Protein AF-A0A6I1DX53-F1 (afdb_monomer)

Organism: NCBI:txid552546

pLDDT: mean 97.91, std 1.54, range [87.06, 98.88]

Foldseek 3Di:
DQAFALLNVLVVLVVVLVVQDPPDPCRVVSNVVSVVSNVVSVVLLVVLQVLLVVLQVVLVVDPDPVSSVVSPVSNVLSNDPNRGHDPDPVNVVVNVVSVVVVD

Structure (mmCIF, N/CA/C/O backbone):
data_AF-A0A6I1DX53-F1
#
_entry.id   AF-A0A6I1DX53-F1
#
loop_
_atom_site.group_PDB
_atom_site.id
_atom_site.type_symbol
_atom_site.label_atom_id
_atom_site.label_alt_id
_atom_site.label_comp_id
_atom_site.label_asym_id
_atom_site.label_entity_id
_atom_site.label_seq_id
_atom_site.pdbx_PDB_ins_code
_atom_site.Cartn_x
_atom_site.Cartn_y
_atom_site.Cartn_z
_atom_site.occupancy
_atom_site.B_iso_or_equiv
_atom_site.auth_seq_id
_atom_site.auth_comp_id
_atom_site.auth_asym_id
_atom_site.auth_atom_id
_atom_site.pdbx_PDB_model_num
ATOM 1 N N . VAL A 1 1 ? -4.514 -1.889 -8.091 1.00 92.75 1 VAL A N 1
ATOM 2 C CA . VAL A 1 1 ? -4.294 -1.901 -6.627 1.00 92.75 1 VAL A CA 1
ATOM 3 C C . VAL A 1 1 ? -5.089 -3.015 -5.953 1.00 92.75 1 VAL A C 1
ATOM 5 O O . VAL A 1 1 ? -4.455 -3.911 -5.432 1.00 92.75 1 VAL A O 1
ATOM 8 N N . LEU A 1 2 ? -6.423 -3.075 -6.061 1.00 97.69 2 LEU A N 1
ATOM 9 C CA . LEU A 1 2 ? -7.236 -4.085 -5.349 1.00 97.69 2 LEU A CA 1
ATOM 10 C C . LEU A 1 2 ? -6.794 -5.552 -5.518 1.00 97.69 2 LEU A C 1
ATOM 12 O O . LEU A 1 2 ? -6.796 -6.295 -4.547 1.00 97.69 2 LEU A O 1
ATOM 16 N N . ALA A 1 3 ? -6.395 -5.967 -6.725 1.00 98.25 3 ALA A N 1
ATOM 17 C CA . ALA A 1 3 ? -6.051 -7.367 -6.994 1.00 98.25 3 ALA A CA 1
ATOM 18 C C . ALA A 1 3 ? -4.649 -7.784 -6.507 1.00 98.25 3 ALA A C 1
ATOM 20 O O . ALA A 1 3 ? -4.471 -8.905 -6.048 1.00 98.25 3 ALA A O 1
ATOM 21 N N . ILE A 1 4 ? -3.646 -6.907 -6.635 1.00 98.00 4 IL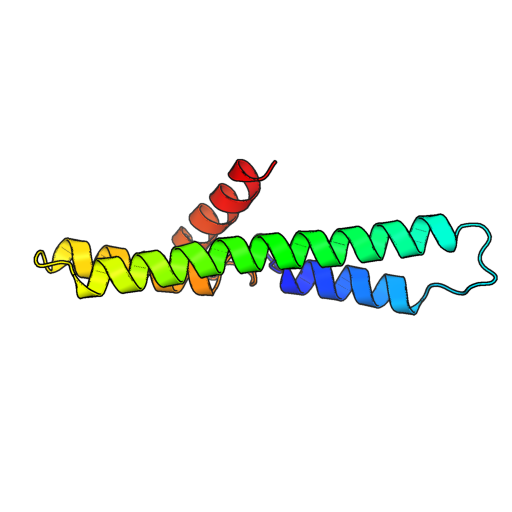E A N 1
ATOM 22 C CA . ILE A 1 4 ? -2.222 -7.260 -6.436 1.00 98.00 4 ILE A CA 1
ATOM 23 C C . ILE A 1 4 ? -1.486 -6.356 -5.438 1.00 98.00 4 ILE A C 1
ATOM 25 O O . ILE A 1 4 ? -0.314 -6.583 -5.161 1.00 98.00 4 ILE A O 1
ATOM 29 N N . GLY A 1 5 ? -2.156 -5.326 -4.919 1.00 98.38 5 GLY A N 1
ATOM 30 C CA . GLY A 1 5 ? -1.569 -4.310 -4.052 1.00 98.38 5 GLY A CA 1
ATOM 31 C C . GLY A 1 5 ? -0.483 -3.461 -4.721 1.00 98.38 5 GLY A C 1
ATOM 32 O O . GLY A 1 5 ? -0.183 -3.614 -5.910 1.00 98.38 5 GLY A O 1
ATOM 33 N N . TYR A 1 6 ? 0.098 -2.542 -3.955 1.00 98.31 6 TYR A N 1
ATOM 34 C CA . TYR A 1 6 ? 1.291 -1.800 -4.360 1.00 98.31 6 TYR A CA 1
ATOM 35 C C . TYR A 1 6 ? 2.547 -2.672 -4.369 1.00 98.31 6 TYR A C 1
ATOM 37 O O . TYR A 1 6 ? 3.385 -2.463 -5.240 1.00 98.31 6 TYR A O 1
ATOM 45 N N . GLU A 1 7 ? 2.641 -3.703 -3.520 1.00 98.50 7 GLU A N 1
ATOM 46 C CA . GLU A 1 7 ? 3.730 -4.691 -3.565 1.00 98.50 7 GLU A CA 1
ATOM 47 C C . GLU A 1 7 ? 3.806 -5.357 -4.950 1.00 98.50 7 GLU A C 1
ATOM 49 O O . GLU A 1 7 ? 4.874 -5.428 -5.557 1.00 98.50 7 GLU A O 1
ATOM 54 N N . GLY A 1 8 ? 2.664 -5.773 -5.511 1.00 98.50 8 GLY A N 1
ATOM 55 C CA . GLY A 1 8 ? 2.617 -6.372 -6.844 1.00 98.50 8 GLY A CA 1
ATOM 56 C C . GLY A 1 8 ? 2.923 -5.387 -7.976 1.00 98.50 8 GLY A C 1
ATOM 57 O O . GLY A 1 8 ? 3.497 -5.778 -8.992 1.00 98.50 8 GLY A O 1
ATOM 58 N N . ILE A 1 9 ? 2.560 -4.109 -7.826 1.00 98.25 9 ILE A N 1
ATOM 59 C CA . ILE A 1 9 ? 2.904 -3.062 -8.805 1.00 98.25 9 ILE A CA 1
ATOM 60 C C . ILE A 1 9 ? 4.408 -2.770 -8.759 1.00 98.25 9 ILE A C 1
ATOM 62 O O . ILE A 1 9 ? 5.043 -2.718 -9.810 1.00 98.25 9 ILE A O 1
ATOM 66 N N . MET A 1 10 ? 4.986 -2.656 -7.562 1.00 98.38 10 MET A N 1
ATOM 67 C CA . MET A 1 10 ? 6.426 -2.492 -7.364 1.00 98.38 10 MET A CA 1
ATOM 68 C C . MET A 1 10 ? 7.211 -3.664 -7.932 1.00 98.38 10 MET A C 1
ATOM 70 O O . MET A 1 10 ? 8.185 -3.439 -8.635 1.00 98.38 10 MET A O 1
ATOM 74 N N . ALA A 1 11 ? 6.769 -4.902 -7.694 1.00 98.56 11 ALA A N 1
ATOM 75 C CA . ALA A 1 11 ? 7.424 -6.084 -8.245 1.00 98.56 11 ALA A CA 1
ATOM 76 C C . ALA A 1 11 ? 7.442 -6.065 -9.783 1.00 98.56 11 ALA A C 1
ATOM 78 O O . ALA A 1 11 ? 8.459 -6.385 -10.394 1.00 98.56 11 ALA A O 1
ATOM 79 N N . LYS A 1 12 ? 6.344 -5.633 -10.422 1.00 98.56 12 LYS A N 1
ATOM 80 C CA . LYS A 1 12 ? 6.301 -5.444 -11.881 1.00 98.56 12 LYS A CA 1
ATOM 81 C C . LYS A 1 12 ? 7.250 -4.338 -12.340 1.00 98.56 12 LYS A C 1
ATOM 83 O O . LYS A 1 12 ? 7.982 -4.542 -13.299 1.00 98.56 12 LYS A O 1
ATOM 88 N N . ALA A 1 13 ? 7.256 -3.191 -11.661 1.00 98.44 13 ALA A N 1
ATOM 89 C CA . ALA A 1 13 ? 8.143 -2.080 -12.000 1.00 98.44 13 ALA A CA 1
ATOM 90 C C . ALA A 1 13 ? 9.624 -2.460 -11.845 1.00 98.44 13 ALA A C 1
ATOM 92 O O . ALA A 1 13 ? 10.421 -2.150 -12.725 1.00 98.44 13 ALA A O 1
ATOM 93 N N . GLN A 1 14 ? 9.974 -3.184 -10.778 1.00 98.56 14 GLN A N 1
ATOM 94 C CA . GLN A 1 14 ? 11.324 -3.688 -10.548 1.00 98.56 14 GLN A CA 1
ATOM 95 C C . GLN A 1 14 ? 11.738 -4.681 -11.637 1.00 98.56 14 GLN A C 1
ATOM 97 O O . GLN A 1 14 ? 12.805 -4.530 -12.214 1.00 98.56 14 GLN A O 1
ATOM 102 N N . ALA A 1 15 ? 10.869 -5.630 -11.996 1.00 98.44 15 ALA A N 1
ATOM 103 C CA . ALA A 1 15 ? 11.166 -6.592 -13.055 1.00 98.44 15 ALA A CA 1
ATOM 104 C C . ALA A 1 15 ? 11.398 -5.924 -14.424 1.00 98.44 15 ALA A C 1
ATOM 106 O O . ALA A 1 15 ? 12.233 -6.388 -15.197 1.00 98.44 15 ALA A O 1
ATOM 107 N N . GLU A 1 16 ? 10.681 -4.841 -14.741 1.00 97.88 16 GLU A N 1
ATOM 108 C CA . GLU A 1 16 ? 10.941 -4.060 -15.959 1.00 97.88 16 GLU A CA 1
ATOM 109 C C . GLU A 1 16 ? 12.207 -3.198 -15.844 1.00 97.88 16 GLU A C 1
ATOM 111 O O . GLU A 1 16 ? 12.915 -3.000 -16.834 1.00 97.88 16 GLU A O 1
ATOM 116 N N . LEU A 1 17 ? 12.531 -2.710 -14.643 1.00 97.81 17 LEU A N 1
ATOM 117 C CA . LEU A 1 17 ? 13.753 -1.948 -14.391 1.00 97.81 17 LEU A CA 1
ATOM 118 C C . LEU A 1 17 ? 14.991 -2.836 -14.557 1.00 97.81 17 LEU A C 1
ATOM 120 O O . LEU A 1 17 ? 15.942 -2.427 -15.215 1.00 97.81 17 LEU A O 1
ATOM 124 N N . ASP A 1 18 ? 14.938 -4.071 -14.060 1.00 97.62 18 ASP A N 1
ATOM 125 C CA . ASP A 1 18 ? 16.013 -5.065 -14.171 1.00 97.62 18 ASP A CA 1
ATOM 126 C C . ASP A 1 18 ? 16.305 -5.462 -15.631 1.00 97.62 18 ASP A C 1
ATOM 128 O O . ASP A 1 18 ? 17.397 -5.928 -15.953 1.00 97.62 18 ASP A O 1
ATOM 132 N N . ARG A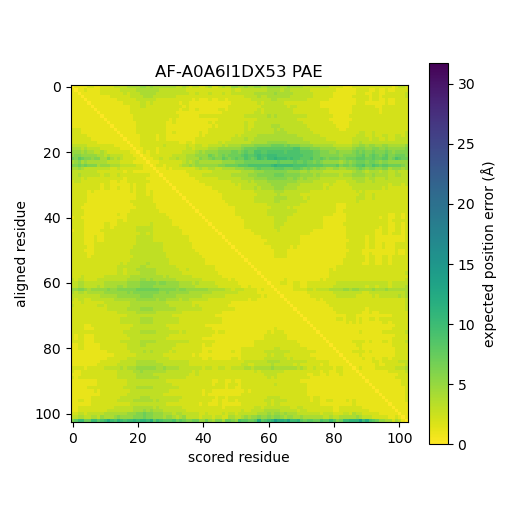 1 19 ? 15.339 -5.256 -16.537 1.00 96.62 19 ARG A N 1
ATOM 133 C CA . ARG A 1 19 ? 15.484 -5.470 -17.987 1.00 96.62 19 ARG A CA 1
ATOM 134 C C . ARG A 1 19 ? 16.005 -4.244 -18.737 1.00 96.62 19 ARG A C 1
ATOM 136 O O . ARG A 1 19 ? 16.154 -4.298 -19.954 1.00 96.62 19 ARG A O 1
ATOM 143 N N . CYS A 1 20 ? 16.229 -3.117 -18.063 1.00 95.38 20 CYS A N 1
ATOM 144 C CA . CYS A 1 20 ? 16.771 -1.924 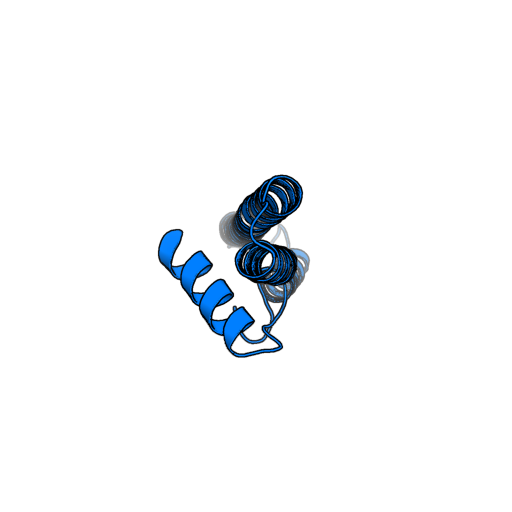-18.701 1.00 95.38 20 CYS A CA 1
ATOM 145 C C . CYS A 1 20 ? 18.281 -2.053 -18.898 1.00 95.38 20 CYS A C 1
ATOM 147 O O . CYS A 1 20 ? 19.025 -2.280 -17.945 1.00 95.38 20 CYS A O 1
ATOM 149 N N . HIS A 1 21 ? 18.746 -1.835 -20.126 1.00 95.75 21 HIS A N 1
ATOM 150 C CA . HIS A 1 21 ? 20.169 -1.834 -20.441 1.00 95.75 21 HIS A CA 1
ATOM 151 C C . HIS A 1 21 ? 20.644 -0.417 -20.735 1.00 95.75 21 HIS A C 1
ATOM 153 O O . HIS A 1 21 ? 19.980 0.331 -21.441 1.00 95.75 21 HIS A O 1
ATOM 159 N N . VAL A 1 22 ? 21.831 -0.052 -20.248 1.00 93.56 22 VAL A N 1
ATOM 160 C CA . VAL A 1 22 ? 22.407 1.294 -20.448 1.00 93.56 22 VAL A CA 1
ATOM 161 C C . VAL A 1 22 ? 22.564 1.651 -21.937 1.00 93.56 22 VAL A C 1
ATOM 163 O O . VAL A 1 22 ? 22.561 2.825 -22.290 1.00 93.56 22 VAL A O 1
ATOM 166 N N . GLY A 1 23 ? 22.675 0.645 -22.812 1.00 95.94 23 GLY A N 1
ATOM 167 C CA . GLY A 1 23 ? 22.716 0.827 -24.265 1.00 95.94 23 GLY A CA 1
ATOM 168 C C . GLY A 1 23 ? 21.361 1.120 -24.921 1.00 95.94 23 GLY A C 1
ATOM 169 O O . GLY A 1 23 ? 21.336 1.452 -26.105 1.00 95.94 23 GLY A O 1
ATOM 170 N N . ASP A 1 24 ? 20.248 1.009 -24.191 1.00 95.50 24 ASP A N 1
ATOM 171 C CA . ASP A 1 24 ? 18.920 1.314 -24.717 1.00 95.50 24 ASP A CA 1
ATOM 172 C C . ASP A 1 24 ? 18.797 2.823 -24.969 1.00 95.50 24 ASP A C 1
ATOM 174 O O . ASP A 1 24 ? 19.082 3.646 -24.095 1.00 95.50 24 ASP A O 1
ATOM 178 N N . GLY A 1 25 ? 18.310 3.207 -26.152 1.00 96.75 25 GLY A N 1
ATOM 179 C CA . GLY A 1 25 ? 18.155 4.620 -26.525 1.00 96.75 25 GLY A CA 1
ATOM 180 C C . GLY A 1 25 ? 17.201 5.411 -25.618 1.00 96.75 25 GLY A C 1
ATOM 181 O O . GLY A 1 25 ? 17.264 6.638 -25.578 1.00 96.75 25 GLY A O 1
ATOM 182 N N . ASP A 1 26 ? 16.333 4.727 -24.870 1.00 96.88 26 ASP A N 1
ATOM 183 C CA . ASP A 1 26 ? 15.398 5.302 -23.901 1.00 96.88 26 ASP A CA 1
ATOM 184 C C . ASP A 1 26 ? 15.775 5.022 -22.432 1.00 96.88 26 ASP A C 1
ATOM 186 O O . ASP A 1 26 ? 15.000 5.386 -21.541 1.00 96.88 26 ASP A O 1
ATOM 190 N N . TYR A 1 27 ? 16.949 4.432 -22.157 1.00 97.38 27 TYR A N 1
ATOM 191 C CA . TYR A 1 27 ? 17.340 3.943 -20.827 1.00 97.38 27 TYR A CA 1
ATOM 192 C C . TYR A 1 27 ? 17.104 4.969 -19.720 1.00 97.38 27 TYR A C 1
ATOM 194 O O . TYR A 1 27 ? 16.416 4.680 -18.741 1.00 97.38 27 TYR A O 1
ATOM 202 N N . ALA A 1 28 ? 17.637 6.185 -19.875 1.00 96.88 28 ALA A N 1
ATOM 203 C CA . ALA A 1 28 ? 17.553 7.221 -18.848 1.00 96.88 28 ALA A CA 1
ATOM 204 C C . ALA A 1 28 ? 16.097 7.584 -18.519 1.00 96.88 28 ALA A C 1
ATOM 206 O O . ALA A 1 28 ? 15.724 7.701 -17.357 1.00 96.88 28 ALA A O 1
ATOM 207 N N . ARG A 1 29 ? 15.239 7.707 -19.537 1.00 97.69 29 ARG A N 1
ATOM 208 C CA . ARG A 1 29 ? 13.820 8.011 -19.334 1.00 97.69 29 ARG A CA 1
ATOM 209 C C . ARG A 1 29 ? 13.093 6.838 -18.674 1.00 97.69 29 ARG A C 1
ATOM 211 O O . ARG A 1 29 ? 12.334 7.056 -17.730 1.00 97.69 29 ARG A O 1
ATOM 218 N N . ARG A 1 30 ? 13.297 5.618 -19.179 1.00 97.44 30 ARG A N 1
ATOM 219 C CA . ARG A 1 30 ? 12.577 4.424 -18.716 1.00 97.44 30 ARG A CA 1
ATOM 220 C C . ARG A 1 30 ? 12.971 4.051 -17.289 1.00 97.44 30 ARG A C 1
ATOM 222 O O . ARG A 1 30 ? 12.092 3.882 -16.448 1.00 97.44 30 ARG A O 1
ATOM 229 N N . SER A 1 31 ? 14.269 4.006 -16.999 1.00 98.00 31 SER A N 1
ATOM 230 C CA . SER A 1 31 ? 14.786 3.689 -15.663 1.00 98.00 31 SER A CA 1
ATOM 231 C C . SER A 1 31 ? 14.354 4.715 -14.612 1.00 98.00 31 SER A C 1
ATOM 233 O O . SER A 1 31 ? 13.852 4.325 -13.562 1.00 98.00 31 SER A O 1
ATOM 235 N N . HIS A 1 32 ? 14.449 6.020 -14.897 1.00 98.31 32 HIS A N 1
ATOM 236 C CA . HIS A 1 32 ? 13.999 7.053 -13.958 1.00 98.31 32 HIS A CA 1
ATOM 237 C C . HIS A 1 32 ? 12.499 6.970 -13.674 1.00 98.31 32 HIS A C 1
ATOM 239 O O . HIS A 1 32 ? 12.087 7.107 -12.524 1.00 98.31 32 HIS A O 1
ATOM 245 N N . PHE A 1 33 ? 11.683 6.721 -14.701 1.00 98.44 33 PHE A N 1
ATOM 246 C CA . PHE A 1 33 ? 10.247 6.549 -14.517 1.00 98.44 33 PHE A CA 1
ATOM 247 C C . PHE A 1 33 ? 9.928 5.341 -13.627 1.00 98.44 33 PHE A C 1
ATOM 249 O O . PHE A 1 33 ? 9.157 5.469 -12.680 1.00 98.44 33 PHE A O 1
ATOM 256 N N . LEU A 1 34 ? 10.543 4.185 -13.889 1.00 98.62 34 LEU A N 1
ATOM 257 C CA . LEU A 1 34 ? 10.315 2.971 -13.099 1.00 98.62 34 LEU A CA 1
ATOM 258 C C . LEU A 1 34 ? 10.767 3.145 -11.643 1.00 98.62 34 LEU A C 1
ATOM 260 O O . LEU A 1 34 ? 10.020 2.796 -10.730 1.00 98.62 34 LEU A O 1
ATOM 264 N N . SER A 1 35 ? 11.924 3.771 -11.415 1.00 98.44 35 SER A N 1
ATOM 265 C CA . SER A 1 35 ? 12.393 4.126 -10.070 1.00 98.44 35 SER A CA 1
ATOM 266 C C . SER A 1 35 ? 11.430 5.074 -9.350 1.00 98.44 35 SER A C 1
ATOM 268 O O . SER A 1 35 ? 11.148 4.879 -8.168 1.00 98.44 35 SER A O 1
ATOM 270 N N . ALA A 1 36 ? 10.875 6.067 -10.053 1.00 98.62 36 ALA A N 1
ATOM 271 C CA . ALA A 1 36 ? 9.875 6.969 -9.486 1.00 98.62 36 ALA A CA 1
ATOM 272 C C . ALA A 1 36 ? 8.590 6.221 -9.097 1.00 98.62 36 ALA A C 1
ATOM 274 O O . ALA A 1 36 ? 8.075 6.432 -8.003 1.00 98.62 36 ALA A O 1
ATOM 275 N N . VAL A 1 37 ? 8.110 5.297 -9.938 1.00 98.31 37 VAL A N 1
ATOM 276 C CA . VAL A 1 37 ? 6.950 4.446 -9.622 1.00 98.31 37 VAL A CA 1
ATOM 277 C C . VAL A 1 37 ? 7.199 3.628 -8.355 1.00 98.31 37 VAL A C 1
ATOM 279 O O . VAL A 1 37 ? 6.335 3.601 -7.478 1.00 98.31 37 VAL A O 1
ATOM 282 N N . ILE A 1 38 ? 8.366 2.988 -8.232 1.00 98.69 38 ILE A N 1
ATOM 283 C CA . ILE A 1 38 ? 8.734 2.191 -7.050 1.00 98.69 38 ILE A CA 1
ATOM 284 C C . ILE A 1 38 ? 8.712 3.062 -5.790 1.00 98.69 38 ILE A C 1
ATOM 286 O O . ILE A 1 38 ? 8.058 2.697 -4.811 1.00 98.69 38 ILE A O 1
ATOM 290 N N . LEU A 1 39 ? 9.354 4.232 -5.837 1.00 98.69 39 LEU A N 1
ATOM 291 C CA . LEU A 1 39 ? 9.410 5.162 -4.710 1.00 98.69 39 LEU A CA 1
ATOM 292 C C . LEU A 1 39 ? 8.017 5.667 -4.310 1.00 98.69 39 LEU A C 1
ATOM 294 O O . LEU A 1 39 ? 7.676 5.693 -3.128 1.00 98.69 39 LEU A O 1
ATOM 298 N N . SER A 1 40 ? 7.178 6.030 -5.283 1.00 98.19 40 SER A N 1
ATOM 299 C CA . SER A 1 40 ? 5.805 6.459 -5.008 1.00 98.19 40 SER A CA 1
ATOM 300 C C . SER A 1 40 ? 4.984 5.345 -4.360 1.00 98.19 40 SER A C 1
ATOM 302 O O . SER A 1 40 ? 4.2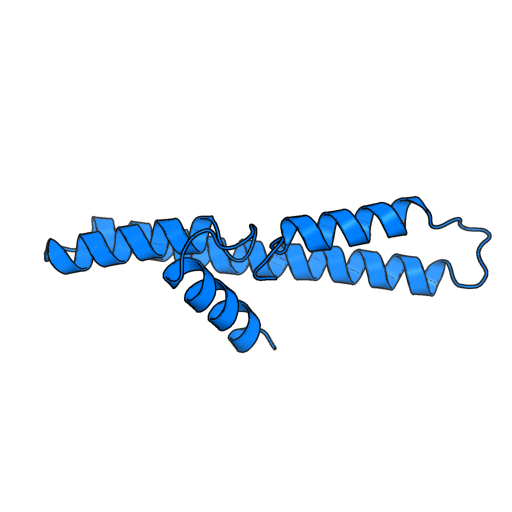66 5.602 -3.399 1.00 98.19 40 SER A O 1
ATOM 304 N N . CYS A 1 41 ? 5.112 4.101 -4.825 1.00 98.00 41 CYS A N 1
ATOM 305 C CA . CYS A 1 41 ? 4.420 2.966 -4.214 1.00 98.00 41 CYS A CA 1
ATOM 306 C C . CYS A 1 41 ? 4.862 2.743 -2.756 1.00 98.00 41 CYS A C 1
ATOM 308 O O . CYS A 1 41 ? 4.008 2.519 -1.898 1.00 98.00 41 CYS A O 1
ATOM 310 N N . GLN A 1 42 ? 6.164 2.854 -2.461 1.00 98.44 42 GLN A N 1
ATOM 311 C CA . GLN A 1 42 ? 6.694 2.784 -1.092 1.00 98.44 42 GLN A CA 1
ATOM 312 C C . GLN A 1 42 ? 6.079 3.859 -0.193 1.00 98.44 42 GLN A C 1
ATOM 314 O O . GLN A 1 42 ? 5.549 3.532 0.867 1.00 98.44 42 GLN A O 1
ATOM 319 N N . ALA A 1 43 ? 6.044 5.109 -0.657 1.00 98.25 43 ALA A N 1
ATOM 320 C CA . ALA A 1 43 ? 5.446 6.216 0.086 1.00 98.25 43 ALA A CA 1
ATOM 321 C C . ALA A 1 43 ? 3.962 5.981 0.426 1.00 98.25 43 ALA A C 1
ATOM 323 O O . ALA A 1 43 ? 3.530 6.277 1.542 1.00 98.25 43 ALA A O 1
ATOM 324 N N . VAL A 1 44 ? 3.170 5.409 -0.492 1.00 97.81 44 VAL A N 1
ATOM 325 C CA . VAL A 1 44 ? 1.760 5.084 -0.203 1.00 97.81 44 VAL A CA 1
ATOM 326 C C . VAL A 1 44 ? 1.637 3.984 0.857 1.00 97.81 44 VAL A C 1
ATOM 328 O O . VAL A 1 44 ? 0.771 4.060 1.730 1.00 97.81 44 VAL A O 1
ATOM 331 N N . MET A 1 45 ? 2.499 2.965 0.817 1.00 98.00 45 MET A N 1
ATOM 332 C CA . MET A 1 45 ? 2.493 1.910 1.836 1.00 98.00 45 MET A CA 1
ATOM 333 C C . MET A 1 45 ? 2.872 2.460 3.214 1.00 98.00 45 MET A C 1
ATOM 335 O O . MET A 1 45 ? 2.193 2.157 4.192 1.00 98.00 45 MET A O 1
ATOM 339 N N . GLU A 1 46 ? 3.886 3.322 3.297 1.00 98.44 46 GLU A N 1
ATOM 340 C CA . GLU A 1 46 ? 4.256 4.006 4.542 1.00 98.44 46 GLU A CA 1
ATOM 341 C C . GLU A 1 46 ? 3.118 4.886 5.076 1.00 98.44 46 GLU A C 1
ATOM 343 O O . GLU A 1 46 ? 2.844 4.896 6.278 1.00 98.44 46 GLU A O 1
ATOM 348 N N . TYR A 1 47 ? 2.402 5.589 4.193 1.00 98.44 47 TYR A N 1
ATOM 349 C CA . TYR A 1 47 ? 1.222 6.366 4.569 1.00 98.44 47 TYR A CA 1
ATOM 350 C C . TYR A 1 47 ? 0.140 5.493 5.219 1.00 98.44 47 TYR A C 1
ATOM 352 O O . TYR A 1 47 ? -0.382 5.852 6.276 1.00 98.44 47 TYR A O 1
ATOM 360 N N . ALA A 1 48 ? -0.156 4.323 4.648 1.00 98.38 48 ALA A N 1
ATOM 361 C CA . ALA A 1 48 ? -1.118 3.386 5.225 1.00 98.38 48 ALA A CA 1
ATOM 362 C C . ALA A 1 48 ? -0.655 2.834 6.587 1.00 98.38 48 ALA A C 1
ATOM 364 O O . ALA A 1 48 ? -1.449 2.797 7.531 1.00 98.38 48 ALA A O 1
ATOM 365 N N . GLN A 1 49 ? 0.637 2.512 6.738 1.00 98.50 49 GLN A N 1
ATOM 366 C CA . GLN A 1 49 ? 1.200 2.065 8.022 1.00 98.50 49 GLN A CA 1
ATOM 367 C C . GLN A 1 49 ? 1.084 3.128 9.120 1.00 98.50 49 GLN A C 1
ATOM 369 O O . GLN A 1 49 ? 0.822 2.800 10.275 1.00 98.50 49 GLN A O 1
ATOM 374 N N . ARG A 1 50 ? 1.197 4.418 8.777 1.00 98.69 50 ARG A N 1
ATOM 375 C CA . ARG A 1 50 ? 0.964 5.506 9.744 1.00 98.69 50 ARG A CA 1
ATOM 376 C C . ARG A 1 50 ? -0.468 5.509 10.279 1.00 98.69 50 ARG A C 1
ATOM 378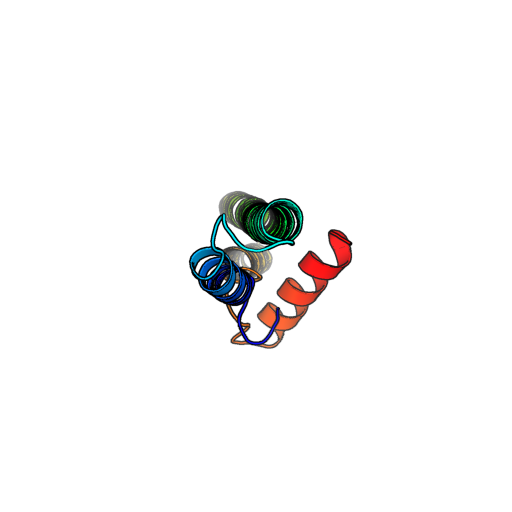 O O . ARG A 1 50 ? -0.663 5.765 11.465 1.00 98.69 50 ARG A O 1
ATOM 385 N N . TYR A 1 51 ? -1.460 5.217 9.437 1.00 98.69 51 TYR A N 1
ATOM 386 C CA . TYR A 1 51 ? -2.852 5.082 9.879 1.00 98.69 51 TYR A CA 1
ATOM 387 C C . TYR A 1 51 ? -3.091 3.807 10.679 1.00 98.69 51 TYR A C 1
ATOM 389 O O . TYR A 1 51 ? -3.865 3.848 11.633 1.00 98.69 51 TYR A O 1
ATOM 397 N N . ALA A 1 52 ? -2.412 2.709 10.338 1.00 98.75 52 ALA A N 1
ATOM 398 C CA . ALA A 1 52 ? -2.460 1.488 11.134 1.00 98.75 52 ALA A CA 1
ATOM 399 C C . ALA A 1 52 ? -1.965 1.751 12.564 1.00 98.75 52 ALA A C 1
ATOM 401 O O . ALA A 1 52 ? -2.724 1.579 13.514 1.00 98.75 52 ALA A O 1
ATOM 402 N N . ALA A 1 53 ? -0.757 2.305 12.706 1.00 98.81 53 ALA A N 1
ATOM 403 C CA . ALA A 1 53 ? -0.171 2.636 14.005 1.00 98.81 53 ALA A CA 1
ATOM 404 C C . ALA A 1 53 ? -1.018 3.643 14.808 1.00 98.81 53 ALA A C 1
ATOM 406 O O . ALA A 1 53 ? -1.148 3.530 16.028 1.00 98.81 53 ALA A O 1
ATOM 407 N N . LEU A 1 54 ? -1.623 4.631 14.138 1.00 98.81 54 LEU A N 1
ATOM 408 C CA . LEU A 1 54 ? -2.528 5.575 14.795 1.00 98.81 54 LEU A CA 1
ATOM 409 C C . LEU A 1 54 ? -3.797 4.881 15.308 1.00 98.81 54 LEU A C 1
ATOM 411 O O . LEU A 1 54 ? -4.210 5.139 16.437 1.00 98.81 54 LEU A O 1
ATOM 415 N N . ALA A 1 55 ? -4.404 4.004 14.508 1.00 98.81 55 ALA A N 1
ATOM 416 C CA . ALA A 1 55 ? -5.599 3.267 14.904 1.00 98.81 55 ALA A CA 1
ATOM 417 C C . ALA A 1 55 ? -5.317 2.305 16.070 1.00 98.81 55 ALA A C 1
ATOM 419 O O . ALA A 1 55 ? -6.115 2.258 17.002 1.00 98.81 55 ALA A O 1
ATOM 420 N N . GLU A 1 56 ? -4.163 1.629 16.082 1.00 98.75 56 GLU A N 1
ATOM 421 C CA . GLU A 1 56 ? -3.718 0.800 17.216 1.00 98.75 56 GLU A CA 1
ATOM 422 C C . GLU A 1 56 ? -3.578 1.625 18.496 1.00 98.75 56 GLU A C 1
ATOM 424 O O . GLU A 1 56 ? -4.102 1.248 19.546 1.00 98.75 56 GLU A O 1
ATOM 429 N N . LYS A 1 57 ? -2.928 2.793 18.409 1.00 98.81 57 LYS A N 1
ATOM 430 C CA . LYS A 1 57 ? -2.801 3.706 19.549 1.00 98.81 57 LYS A CA 1
ATOM 431 C C . LYS A 1 57 ? -4.173 4.143 20.066 1.00 98.81 57 LYS A C 1
ATOM 433 O O . LYS A 1 57 ? -4.429 4.092 21.266 1.00 98.81 57 LYS A O 1
ATOM 438 N N . MET A 1 58 ? -5.064 4.550 19.165 1.00 98.81 58 MET A N 1
ATOM 439 C CA . MET A 1 58 ? -6.414 4.975 19.533 1.00 98.81 58 MET A CA 1
ATOM 440 C C . MET A 1 58 ? -7.227 3.829 20.144 1.00 98.81 58 MET A C 1
ATOM 442 O O . MET A 1 58 ? -8.006 4.076 21.059 1.00 98.81 58 MET A O 1
ATOM 446 N N . ALA A 1 59 ? -7.056 2.591 19.670 1.00 98.69 59 ALA A N 1
ATOM 447 C CA . ALA A 1 59 ? -7.714 1.417 20.236 1.00 98.69 59 ALA A CA 1
ATOM 448 C C . ALA A 1 59 ? -7.270 1.176 21.687 1.00 98.69 59 ALA A C 1
ATOM 450 O O . ALA A 1 59 ? -8.115 0.965 22.558 1.00 98.69 59 ALA A O 1
ATOM 451 N N . ALA A 1 60 ? -5.965 1.281 21.960 1.00 98.50 60 ALA A N 1
ATOM 452 C CA . ALA A 1 60 ? -5.402 1.116 23.301 1.00 98.50 60 ALA A CA 1
ATOM 453 C C . ALA A 1 60 ? -5.923 2.160 24.308 1.00 98.50 60 ALA A C 1
ATOM 455 O O . ALA A 1 60 ? -6.060 1.867 25.494 1.00 98.50 60 ALA A O 1
ATOM 456 N N . GLU A 1 61 ? -6.242 3.366 23.835 1.00 98.38 61 GLU A N 1
ATOM 457 C CA . GLU A 1 61 ? -6.767 4.473 24.644 1.00 98.38 61 GLU A CA 1
ATOM 458 C C . GLU A 1 61 ? -8.314 4.491 24.709 1.00 98.38 61 GLU A C 1
ATOM 460 O O . GLU A 1 61 ? -8.899 5.316 25.414 1.00 98.38 61 GLU A O 1
ATOM 465 N N . CYS A 1 62 ? -9.005 3.591 23.995 1.00 98.44 62 CYS A N 1
ATOM 466 C CA . CYS A 1 62 ? -10.462 3.605 23.863 1.00 98.44 62 CYS A CA 1
ATOM 467 C C . CYS A 1 62 ? -11.173 2.806 24.970 1.00 98.44 62 CYS A C 1
ATOM 469 O O . CYS A 1 62 ? -11.015 1.587 25.106 1.00 98.44 62 CYS A O 1
ATOM 471 N N . SER A 1 63 ? -12.021 3.497 25.738 1.00 98.25 63 SER A N 1
ATOM 472 C CA . SER A 1 63 ? -12.832 2.901 26.805 1.00 98.25 63 SER A CA 1
ATOM 473 C C . SER A 1 63 ? -14.070 2.161 26.292 1.00 98.25 63 SER A C 1
ATOM 475 O O . SER A 1 63 ? -14.452 1.149 26.880 1.00 98.25 63 SER A O 1
ATOM 477 N N . ASP A 1 64 ? -14.681 2.630 25.199 1.00 98.69 64 ASP A N 1
ATOM 478 C CA . ASP A 1 64 ? -15.827 1.970 24.573 1.00 98.69 64 ASP A CA 1
ATOM 479 C C . ASP A 1 64 ? -15.374 0.676 23.866 1.00 98.69 64 ASP A C 1
ATOM 481 O O . ASP A 1 64 ? -14.613 0.737 22.894 1.00 98.69 64 ASP A O 1
ATOM 485 N N . PRO A 1 65 ? -15.828 -0.509 24.319 1.00 98.06 65 PRO A N 1
ATOM 486 C CA . PRO A 1 65 ? -15.402 -1.781 23.747 1.00 98.06 65 PRO A CA 1
ATOM 487 C C . PRO A 1 65 ? -15.808 -1.954 22.281 1.00 98.06 65 PRO A C 1
ATOM 489 O O . PRO A 1 65 ? -15.082 -2.617 21.539 1.00 98.06 65 PRO A O 1
ATOM 492 N N . VAL A 1 66 ? -16.930 -1.368 21.850 1.00 98.62 66 VAL A N 1
ATOM 493 C CA . VAL A 1 66 ? -17.380 -1.465 20.455 1.00 98.62 66 VAL A CA 1
ATOM 494 C C . VAL A 1 66 ? -16.435 -0.665 19.572 1.00 98.62 66 VAL A C 1
ATOM 496 O O . VAL A 1 66 ? -15.875 -1.198 18.613 1.00 98.62 66 VAL A O 1
ATOM 499 N N . ARG A 1 67 ? -16.178 0.592 19.946 1.00 98.69 67 ARG A N 1
ATOM 500 C CA . ARG A 1 67 ? -15.286 1.463 19.183 1.00 98.69 67 ARG A CA 1
ATOM 501 C C . ARG A 1 67 ? -13.839 0.972 19.174 1.00 98.69 67 ARG A C 1
ATOM 503 O O . ARG A 1 67 ? -13.165 1.096 18.151 1.00 98.69 67 ARG A O 1
ATOM 510 N N . ARG A 1 68 ? -13.358 0.386 20.273 1.00 98.75 68 ARG A N 1
ATOM 511 C CA . ARG A 1 68 ? -12.031 -0.241 20.320 1.00 98.75 68 ARG A CA 1
ATOM 512 C C . ARG A 1 68 ? -11.892 -1.336 19.263 1.00 98.75 68 ARG A C 1
ATOM 514 O O . ARG A 1 68 ? -10.937 -1.307 18.496 1.00 98.75 68 ARG A O 1
ATOM 521 N N . ASN A 1 69 ? -12.870 -2.237 19.172 1.00 98.62 69 ASN A N 1
ATOM 522 C CA . ASN A 1 69 ? -12.856 -3.310 18.179 1.00 98.62 69 ASN A CA 1
ATOM 523 C C . ASN A 1 69 ? -12.886 -2.763 16.738 1.00 98.62 69 ASN A C 1
ATOM 525 O O . ASN A 1 69 ? -12.182 -3.263 15.867 1.00 98.62 69 ASN A O 1
ATOM 529 N N . GLU A 1 70 ? -13.653 -1.701 16.471 1.00 98.75 70 GLU A N 1
ATOM 530 C CA . GLU A 1 70 ? -13.620 -1.037 15.159 1.00 98.75 70 GLU A CA 1
ATOM 531 C C . GLU A 1 70 ? -12.228 -0.483 14.818 1.00 98.75 70 GLU A C 1
ATOM 533 O O . GLU A 1 70 ? -11.770 -0.626 13.685 1.00 98.75 70 GLU A O 1
ATOM 538 N N . LEU A 1 71 ? -11.541 0.137 15.783 1.00 98.88 71 LEU A N 1
ATOM 539 C CA . LEU A 1 71 ? -10.189 0.675 15.598 1.00 98.88 71 LEU A CA 1
ATOM 540 C C . LEU A 1 71 ? -9.153 -0.431 15.360 1.00 98.88 71 LEU A C 1
ATOM 542 O O . LEU A 1 71 ? -8.292 -0.269 14.500 1.00 98.88 71 LEU A O 1
ATOM 546 N N . GLU A 1 72 ? -9.271 -1.566 16.049 1.00 98.75 72 GLU A N 1
ATOM 547 C CA . GLU A 1 72 ? -8.437 -2.752 15.807 1.00 98.75 72 GLU A CA 1
ATOM 548 C C . GLU A 1 72 ? -8.635 -3.297 14.383 1.00 98.75 72 GLU A C 1
ATOM 550 O O . GLU A 1 72 ? -7.666 -3.622 13.695 1.00 98.75 72 GLU A O 1
ATOM 555 N N . VAL A 1 73 ? -9.877 -3.323 13.886 1.00 98.69 73 VAL A N 1
ATOM 556 C CA . VAL A 1 73 ? -10.166 -3.708 12.494 1.00 98.69 73 VAL A CA 1
ATOM 557 C C . VAL A 1 73 ? -9.594 -2.691 11.502 1.00 98.69 73 VAL A C 1
ATOM 559 O O . VAL A 1 73 ? -9.031 -3.085 10.479 1.00 98.69 73 VAL A O 1
ATOM 562 N N . ILE A 1 74 ? -9.692 -1.388 11.787 1.00 98.81 74 ILE A N 1
ATOM 563 C CA . ILE A 1 74 ? -9.078 -0.340 10.955 1.00 98.81 74 ILE A CA 1
ATOM 564 C C . ILE A 1 74 ? -7.559 -0.530 10.899 1.00 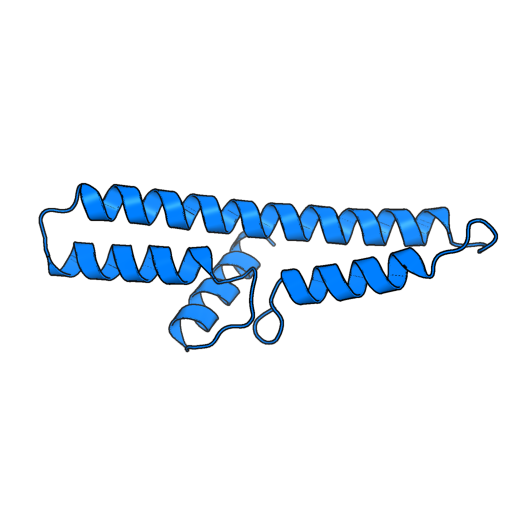98.81 74 ILE A C 1
ATOM 566 O O . ILE A 1 74 ? -6.986 -0.491 9.810 1.00 98.81 74 ILE A O 1
ATOM 570 N N . ALA A 1 75 ? -6.912 -0.770 12.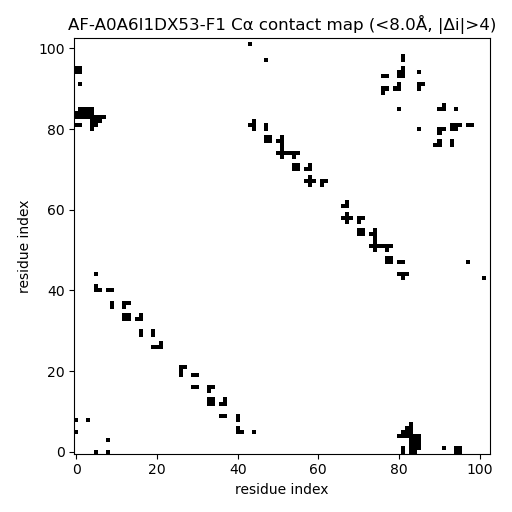041 1.00 98.81 75 ALA A N 1
ATOM 571 C CA . ALA A 1 75 ? -5.481 -1.036 12.116 1.00 98.81 75 ALA A CA 1
ATOM 572 C C . ALA A 1 75 ? -5.077 -2.249 11.269 1.00 98.81 75 ALA A C 1
ATOM 574 O O . ALA A 1 75 ? -4.174 -2.159 10.430 1.00 98.81 75 ALA A O 1
ATOM 575 N N . LEU A 1 76 ? -5.799 -3.363 11.418 1.00 98.50 76 LEU A N 1
ATOM 576 C CA . LEU A 1 76 ? -5.562 -4.580 10.646 1.00 98.50 76 LEU A CA 1
ATOM 577 C C . LEU A 1 76 ? -5.716 -4.334 9.139 1.00 98.50 76 LEU A C 1
ATOM 579 O O . LEU A 1 76 ? -4.859 -4.740 8.355 1.00 98.50 76 LEU A O 1
ATOM 583 N N . ASN A 1 77 ? -6.762 -3.620 8.722 1.00 98.62 77 ASN A N 1
ATOM 584 C CA . ASN A 1 77 ? -6.973 -3.311 7.311 1.00 98.62 77 ASN A CA 1
ATOM 585 C C . ASN A 1 77 ? -5.856 -2.410 6.763 1.00 98.62 77 ASN A C 1
ATOM 587 O O . ASN A 1 77 ? -5.265 -2.736 5.735 1.00 98.62 77 ASN A O 1
ATOM 591 N N . CYS A 1 78 ? -5.523 -1.314 7.448 1.00 98.56 78 CYS A N 1
ATOM 592 C CA . CYS A 1 78 ? -4.487 -0.369 7.018 1.00 98.56 78 CYS A CA 1
ATOM 593 C C . CYS A 1 78 ? -3.076 -0.978 7.004 1.00 98.56 78 CYS A C 1
ATOM 595 O O . CYS A 1 78 ? -2.252 -0.588 6.179 1.00 98.56 78 CYS A O 1
ATOM 597 N N . SER A 1 79 ? -2.788 -1.949 7.878 1.00 98.12 79 SER A N 1
ATOM 598 C CA . SER A 1 79 ? -1.496 -2.652 7.873 1.00 98.12 79 SER A CA 1
ATOM 599 C C . SER A 1 79 ? -1.341 -3.599 6.676 1.00 98.12 79 SER A C 1
ATOM 601 O O . SER A 1 79 ? -0.218 -3.941 6.296 1.00 98.12 79 SER A O 1
ATOM 603 N N . ARG A 1 80 ? -2.456 -4.002 6.048 1.00 98.31 80 ARG A N 1
ATOM 604 C CA . ARG A 1 80 ? -2.489 -4.910 4.897 1.00 98.31 80 ARG A CA 1
ATOM 605 C C . ARG A 1 80 ? -2.676 -4.191 3.563 1.00 98.31 80 ARG A C 1
ATOM 607 O O . ARG A 1 80 ? -1.940 -4.472 2.615 1.00 98.31 80 ARG A O 1
ATOM 614 N N . VAL A 1 81 ? -3.670 -3.313 3.450 1.00 98.50 81 VAL A N 1
ATOM 615 C CA . VAL A 1 81 ? -3.992 -2.578 2.219 1.00 98.50 81 VAL A CA 1
ATOM 616 C C . VAL A 1 81 ? -3.587 -1.106 2.339 1.00 98.50 81 VAL A C 1
ATOM 618 O O . VAL A 1 81 ? -3.761 -0.508 3.396 1.00 98.50 81 VAL A O 1
ATOM 621 N N . PRO A 1 82 ? -3.062 -0.489 1.264 1.00 98.25 82 PRO A N 1
ATOM 622 C CA . PRO A 1 82 ? -3.062 -0.954 -0.124 1.00 98.25 82 PRO A CA 1
ATOM 623 C C . PRO A 1 82 ? -1.786 -1.711 -0.538 1.00 98.25 82 PRO A C 1
ATOM 625 O O . PRO A 1 82 ? -1.588 -1.940 -1.731 1.00 98.25 82 PRO A O 1
ATOM 628 N N . ALA A 1 83 ? -0.921 -2.099 0.408 1.00 98.56 83 ALA A N 1
ATOM 629 C CA . ALA A 1 83 ? 0.304 -2.850 0.118 1.00 98.56 83 ALA A CA 1
ATOM 630 C C . ALA A 1 83 ? 0.007 -4.182 -0.589 1.00 98.56 83 ALA A C 1
ATOM 632 O O . ALA A 1 83 ? 0.588 -4.464 -1.636 1.00 98.56 83 ALA A O 1
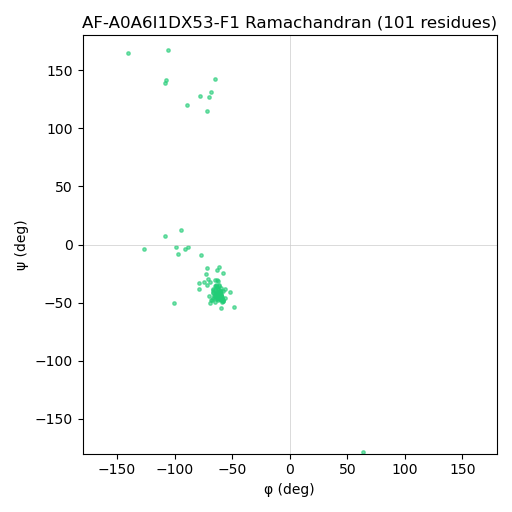ATOM 633 N N . LYS A 1 84 ? -0.967 -4.944 -0.082 1.00 98.62 84 LYS A N 1
ATOM 634 C CA . LYS A 1 84 ? -1.412 -6.237 -0.625 1.00 98.62 84 LYS A CA 1
ATOM 635 C C . LYS A 1 84 ? -2.762 -6.132 -1.332 1.00 98.62 84 LYS A C 1
ATOM 637 O O . LYS A 1 84 ? -3.470 -5.133 -1.217 1.00 98.62 84 LYS A O 1
ATOM 642 N N . GLY A 1 85 ? -3.125 -7.180 -2.072 1.00 97.81 85 GLY A N 1
ATOM 643 C CA . GLY A 1 85 ? -4.473 -7.326 -2.621 1.00 97.81 85 GLY A CA 1
ATOM 644 C C . GLY A 1 85 ? -5.526 -7.496 -1.517 1.00 97.81 85 GLY A C 1
ATOM 645 O O . GLY A 1 85 ? -5.273 -8.163 -0.507 1.00 97.81 85 GLY A O 1
ATOM 646 N N . ALA A 1 86 ? -6.702 -6.901 -1.720 1.00 98.19 86 ALA A N 1
ATOM 647 C CA . ALA A 1 86 ? -7.803 -6.936 -0.763 1.00 98.19 86 ALA A CA 1
ATOM 648 C C . ALA A 1 86 ? -8.425 -8.342 -0.684 1.00 98.19 86 ALA A C 1
ATOM 650 O O . ALA A 1 86 ? -8.815 -8.913 -1.702 1.00 98.19 86 ALA A O 1
ATOM 651 N N . GLY A 1 87 ? -8.521 -8.893 0.527 1.00 97.38 87 GLY A N 1
ATOM 652 C CA . GLY A 1 87 ? -9.156 -10.181 0.830 1.00 97.38 87 GLY A CA 1
ATOM 653 C C . GLY A 1 87 ? -10.602 -10.063 1.320 1.00 97.38 87 GLY A C 1
ATOM 654 O O . GLY A 1 87 ? -11.291 -11.071 1.449 1.00 97.38 87 GLY A O 1
ATOM 655 N N . SER A 1 88 ? -11.077 -8.844 1.585 1.00 98.38 88 SER A N 1
ATOM 656 C CA . SER A 1 88 ? -12.442 -8.561 2.032 1.00 98.38 88 SER A CA 1
ATOM 657 C C . SER A 1 88 ? -12.992 -7.294 1.375 1.00 98.38 88 SER A C 1
ATOM 659 O O . SER A 1 88 ? -12.245 -6.481 0.825 1.00 98.38 88 SER A O 1
ATOM 661 N N . PHE A 1 89 ? -14.311 -7.095 1.451 1.00 98.44 89 PHE A N 1
ATOM 662 C CA . PHE A 1 89 ? -14.938 -5.868 0.953 1.00 98.44 89 PHE A CA 1
ATOM 663 C C . PHE A 1 89 ? -14.462 -4.624 1.717 1.00 98.44 89 PHE A C 1
ATOM 665 O O . PHE A 1 89 ? -14.232 -3.582 1.110 1.00 98.44 89 PHE A O 1
ATOM 672 N N . TYR A 1 90 ? -14.241 -4.734 3.031 1.00 98.31 90 TYR A N 1
ATOM 673 C CA . TYR A 1 90 ?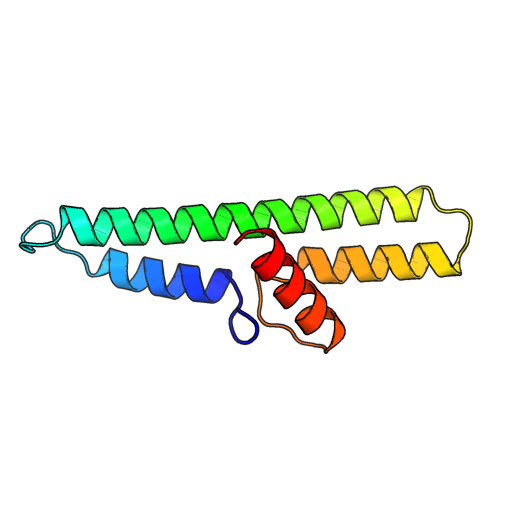 -13.744 -3.611 3.825 1.00 98.31 90 TYR A CA 1
ATOM 674 C C . TYR A 1 90 ? -12.309 -3.242 3.415 1.00 98.31 90 TYR A C 1
ATOM 676 O O . TYR A 1 90 ? -12.026 -2.080 3.125 1.00 98.31 90 TYR A O 1
ATOM 684 N N . GLU A 1 91 ? -11.422 -4.227 3.260 1.00 98.56 91 GLU A N 1
ATOM 685 C CA . GLU A 1 91 ? -10.090 -3.983 2.698 1.00 98.56 91 GLU A CA 1
ATOM 686 C C . GLU A 1 91 ? -10.168 -3.328 1.309 1.00 98.56 91 GLU A C 1
ATOM 688 O O . GLU A 1 91 ? -9.394 -2.421 1.009 1.00 98.56 91 GLU A O 1
ATOM 693 N N . ALA A 1 92 ? -11.124 -3.725 0.464 1.00 98.56 92 ALA A N 1
ATOM 694 C CA . ALA A 1 92 ? -11.294 -3.116 -0.852 1.00 98.56 92 ALA A CA 1
ATOM 695 C C . ALA A 1 92 ? -11.698 -1.636 -0.759 1.00 98.56 92 ALA A C 1
ATOM 697 O O . ALA A 1 92 ? -11.099 -0.800 -1.437 1.00 98.56 92 ALA A O 1
ATOM 698 N N . CYS A 1 93 ? -12.647 -1.295 0.117 1.00 98.56 93 CYS A N 1
ATOM 699 C CA . CYS A 1 93 ? -13.046 0.089 0.379 1.00 98.56 93 CYS A CA 1
ATOM 700 C C . CYS A 1 93 ? -11.885 0.929 0.931 1.00 98.56 93 CYS A C 1
ATOM 702 O O . CYS A 1 93 ? -11.645 2.032 0.444 1.00 98.56 93 CYS A O 1
ATOM 704 N N . GLN A 1 94 ? -11.133 0.403 1.902 1.00 98.44 94 GLN A N 1
ATOM 705 C CA . GLN A 1 94 ? -9.982 1.096 2.491 1.00 98.44 94 GLN A CA 1
ATOM 706 C C . GLN A 1 94 ? -8.868 1.311 1.458 1.00 98.44 94 GLN A C 1
ATOM 708 O O . GLN A 1 94 ? -8.314 2.405 1.353 1.00 98.44 94 GLN A O 1
ATOM 713 N N . SER A 1 95 ? -8.564 0.282 0.661 1.00 98.38 95 SER A N 1
ATOM 714 C CA . SER A 1 95 ? -7.583 0.361 -0.421 1.00 98.38 95 SER A CA 1
ATOM 715 C C . SER A 1 95 ? -7.982 1.410 -1.456 1.00 98.38 95 SER A C 1
ATOM 717 O O . SER A 1 95 ? -7.158 2.240 -1.831 1.00 98.38 95 SER A O 1
ATOM 719 N N . PHE A 1 96 ? -9.245 1.397 -1.888 1.00 98.25 96 PHE A N 1
ATOM 720 C CA . PHE A 1 96 ? -9.787 2.384 -2.815 1.00 98.25 96 PHE A CA 1
ATOM 721 C C . PHE A 1 96 ? -9.668 3.807 -2.257 1.00 98.25 96 PHE A C 1
ATOM 723 O O . PHE A 1 96 ? -9.177 4.691 -2.956 1.00 98.25 96 PHE A O 1
ATOM 730 N N . TRP A 1 97 ? -10.058 4.019 -0.997 1.00 98.31 97 TRP A N 1
ATOM 731 C CA . TRP A 1 97 ? -10.021 5.340 -0.375 1.00 98.31 97 TRP A CA 1
ATOM 732 C C . TRP A 1 97 ? -8.603 5.905 -0.270 1.00 98.31 97 TRP A C 1
ATOM 734 O O . TRP A 1 97 ? -8.387 7.057 -0.635 1.00 98.31 97 TRP A O 1
ATOM 744 N N . PHE A 1 98 ? -7.621 5.099 0.151 1.00 98.00 98 PHE A N 1
ATOM 745 C CA . PHE A 1 98 ? -6.227 5.549 0.198 1.00 98.00 98 PHE A CA 1
ATOM 746 C C . PHE A 1 98 ? -5.704 5.980 -1.169 1.00 98.00 98 PHE A C 1
ATOM 748 O O . PHE A 1 98 ? -5.045 7.009 -1.274 1.00 98.00 98 PHE A O 1
ATOM 755 N N . VAL A 1 99 ? -6.012 5.212 -2.217 1.00 96.81 99 VAL A N 1
ATOM 756 C CA . VAL A 1 99 ? -5.615 5.567 -3.584 1.00 96.81 99 VAL A CA 1
ATOM 757 C C . VAL A 1 99 ? -6.279 6.878 -4.004 1.00 96.81 99 VAL A C 1
ATOM 759 O O . VAL A 1 99 ? -5.595 7.766 -4.494 1.00 96.81 99 VAL A O 1
ATOM 762 N N . GLN A 1 100 ? -7.586 7.025 -3.774 1.00 97.12 100 GLN A N 1
ATOM 763 C CA . GLN A 1 100 ? -8.341 8.221 -4.154 1.00 97.12 100 GLN A CA 1
ATOM 764 C C . GLN A 1 100 ? -7.879 9.487 -3.419 1.00 97.12 100 GLN A C 1
ATOM 766 O O . GLN A 1 100 ? -7.926 10.566 -3.993 1.00 97.12 100 GLN A O 1
ATOM 771 N N . GLN A 1 101 ? -7.463 9.371 -2.158 1.00 96.56 101 GLN A N 1
ATOM 772 C CA . GLN A 1 101 ? -7.024 10.508 -1.346 1.00 96.56 101 GLN A CA 1
ATOM 773 C C . GLN A 1 101 ? -5.651 11.059 -1.768 1.00 96.56 101 GLN A C 1
ATOM 775 O O . GLN A 1 101 ? -5.342 12.214 -1.486 1.00 96.56 101 GLN A O 1
ATOM 780 N N . LEU A 1 102 ? -4.814 10.224 -2.386 1.00 93.25 102 LEU A N 1
ATOM 781 C CA . LEU A 1 102 ? -3.428 10.549 -2.740 1.00 93.25 102 LEU A CA 1
ATOM 782 C C . LEU A 1 102 ? -3.256 10.971 -4.210 1.00 93.25 102 LEU A C 1
ATOM 784 O O . LEU A 1 102 ? -2.133 11.280 -4.612 1.00 93.25 102 LEU A O 1
ATOM 788 N N . ILE A 1 103 ? -4.340 10.960 -4.993 1.00 87.06 103 ILE A N 1
ATOM 789 C CA . ILE A 1 103 ? -4.407 11.434 -6.385 1.00 87.06 103 ILE A CA 1
ATOM 790 C C . ILE A 1 103 ? -4.997 12.842 -6.398 1.00 87.06 103 ILE A C 1
ATOM 792 O O . ILE A 1 103 ? -4.411 13.700 -7.094 1.00 87.06 103 ILE A O 1
#

Solvent-accessible surface area (backbone atoms only — not comparable to full-atom values): 5279 Å² total; per-residue (Å²): 89,60,82,47,8,36,54,48,51,35,52,51,36,49,58,56,42,75,68,59,46,90,86,42,94,54,30,73,63,54,46,53,50,32,53,49,53,40,52,51,40,51,53,54,37,52,52,26,41,54,52,12,56,48,25,44,53,51,23,77,72,41,82,52,69,68,60,19,53,52,24,46,51,50,15,56,37,26,66,43,24,44,35,36,41,46,90,45,72,65,31,36,53,53,29,50,50,57,56,63,74,73,108

Mean predicted aligned error: 2.33 Å

InterPro domains:
  IPR004184 Pyruvate formate lyase domain [PF02901] (1-102)
  IPR004184 Pyruvate formate lyase domain [PS51554] (1-103)
  IPR051215 Glycyl Radical Enzyme [PTHR43641] (2-101)

Sequence (103 aa):
VLAIGYEGIMAKAQAELDRCHVGDGDYARRSHFLSAVILSCQAVMEYAQRYAALAEKMAAECSDPVRRNELEVIALNCSRVPAKGAGSFYEACQSFWFVQQLI

Radius of gyration: 17.2 Å; Cα contacts (8 Å, |Δi|>4): 119; chains: 1; bounding box: 40×22×53 Å

Nearest PDB structures (foldseek):
  5i2a-assembly2_B  TM=9.846E-01  e=3.603E-08  Roseburia inulinivorans
  5i2g-assembly1_A  TM=9.865E-01  e=4.031E-08  Roseburia inulinivorans
  5i2g-assembly1_B-2  TM=9.872E-01  e=7.474E-08  Roseburia inulinivorans
  1r9d-assembly1_B  TM=9.662E-01  e=5.041E-07  Clostridium butyricum
  5fay-assembly1_B  TM=9.787E-01  e=9.881E-06  Oleidesulfovibrio alaskensis G20

Secondary structure (DSSP, 8-state):
-TTTHHHHHHHHHHHHHTT--TTSTTHHHHHHHHHHHHHHHHHHHHHHHHHHHHHHHHHHT---HHHHHHHHHHHHHHHHTTTS--SSHHHHHHHHHHHHHT-